Protein AF-A0A7V7VLA2-F1 (afdb_monomer_lite)

Structure (mmCIF, N/CA/C/O backbone):
data_AF-A0A7V7VLA2-F1
#
_entry.id   AF-A0A7V7VLA2-F1
#
loop_
_atom_site.group_PDB
_atom_site.id
_atom_site.type_symbol
_atom_site.label_atom_id
_atom_site.label_alt_id
_atom_site.label_comp_id
_atom_site.label_asym_id
_atom_site.label_entity_id
_atom_site.label_seq_id
_atom_site.pdbx_PDB_ins_code
_atom_site.Cartn_x
_atom_site.Cartn_y
_atom_site.Cartn_z
_atom_site.occupancy
_atom_site.B_iso_or_equiv
_atom_site.auth_seq_id
_atom_site.auth_comp_id
_atom_site.auth_asym_id
_atom_site.auth_atom_id
_atom_site.pdbx_PDB_model_num
ATOM 1 N N . MET A 1 1 ? -29.945 -2.868 53.223 1.00 50.88 1 MET A N 1
ATOM 2 C CA . MET A 1 1 ? -30.411 -4.060 52.477 1.00 50.88 1 MET A CA 1
ATOM 3 C C . MET A 1 1 ? -29.658 -4.091 51.156 1.00 50.88 1 MET A C 1
ATOM 5 O O . MET A 1 1 ? -29.698 -3.099 50.442 1.00 50.88 1 MET A O 1
ATOM 9 N N . ARG A 1 2 ? -28.885 -5.146 50.872 1.00 65.88 2 ARG A N 1
ATOM 10 C CA . ARG A 1 2 ? -28.186 -5.286 49.584 1.00 65.88 2 ARG A CA 1
ATOM 11 C C . ARG A 1 2 ? -29.240 -5.647 48.537 1.00 65.88 2 ARG A C 1
ATOM 13 O O . ARG A 1 2 ? -29.907 -6.663 48.687 1.00 65.88 2 ARG A O 1
ATOM 20 N N . SER A 1 3 ? -29.454 -4.773 47.559 1.00 83.06 3 SER A N 1
ATOM 21 C CA . SER A 1 3 ? -30.418 -5.005 46.482 1.00 83.06 3 SER A CA 1
ATOM 22 C C . SER A 1 3 ? -29.938 -6.192 45.632 1.00 83.06 3 SER A C 1
ATOM 24 O O . SER A 1 3 ? -28.829 -6.120 45.101 1.00 83.06 3 SER A O 1
ATOM 26 N N . PRO A 1 4 ? -30.719 -7.279 45.483 1.00 83.38 4 PRO A N 1
ATOM 27 C CA . PRO A 1 4 ? -30.321 -8.404 44.637 1.00 83.38 4 PRO A CA 1
ATOM 28 C C . PRO A 1 4 ? -30.157 -7.962 43.178 1.00 83.38 4 PRO A C 1
ATOM 30 O O . PRO A 1 4 ? -29.218 -8.388 42.514 1.00 83.38 4 PRO A O 1
ATOM 33 N N . ALA A 1 5 ? -30.989 -7.026 42.708 1.00 84.88 5 ALA A N 1
ATOM 34 C CA . ALA A 1 5 ? -30.853 -6.416 41.387 1.00 84.88 5 ALA A CA 1
ATOM 35 C C . ALA A 1 5 ? -29.515 -5.675 41.224 1.00 84.88 5 ALA A C 1
ATOM 37 O O . ALA A 1 5 ? -28.879 -5.775 40.181 1.00 84.88 5 ALA A O 1
ATOM 38 N N . PHE A 1 6 ? -29.048 -4.989 42.271 1.00 88.62 6 PHE A N 1
ATOM 39 C CA . PHE A 1 6 ? -27.737 -4.340 42.267 1.00 88.62 6 PHE A CA 1
ATOM 40 C C . PHE A 1 6 ? -26.600 -5.364 42.183 1.00 88.62 6 PHE A C 1
ATOM 42 O O . PHE A 1 6 ? -25.649 -5.163 41.437 1.00 88.62 6 PHE A O 1
ATOM 49 N N . THR A 1 7 ? -26.707 -6.489 42.896 1.00 90.25 7 THR A N 1
ATOM 50 C CA . THR A 1 7 ? -25.710 -7.569 42.828 1.00 90.25 7 THR A CA 1
ATOM 51 C C . THR A 1 7 ? -25.676 -8.241 41.453 1.00 90.25 7 THR A C 1
ATOM 53 O O . THR A 1 7 ? -24.589 -8.506 40.948 1.00 90.25 7 THR A O 1
ATOM 56 N N . PHE A 1 8 ? -26.835 -8.454 40.820 1.00 91.94 8 PHE A N 1
ATOM 57 C CA . PHE A 1 8 ? -26.918 -8.961 39.445 1.00 91.94 8 PHE A CA 1
ATOM 58 C C . PHE A 1 8 ? -26.344 -7.981 38.419 1.00 91.94 8 PHE A C 1
ATOM 60 O O . PHE A 1 8 ? -25.635 -8.388 37.504 1.00 91.94 8 PHE A O 1
ATOM 67 N N . LEU A 1 9 ? -26.610 -6.684 38.575 1.00 92.88 9 LEU A N 1
ATOM 68 C CA . LEU A 1 9 ? -26.029 -5.670 37.700 1.00 92.88 9 LEU A CA 1
ATOM 69 C C . LEU A 1 9 ? -24.499 -5.655 37.829 1.00 92.88 9 LEU A C 1
ATOM 71 O O . LEU A 1 9 ? -23.787 -5.618 36.829 1.00 92.88 9 LEU A O 1
ATOM 75 N N . LEU A 1 10 ? -23.992 -5.741 39.062 1.00 92.81 10 LEU A N 1
ATOM 76 C CA . LEU A 1 10 ? -22.558 -5.760 39.330 1.00 92.81 10 LEU A CA 1
ATOM 77 C C . LEU A 1 10 ? -21.879 -7.002 38.734 1.00 92.81 10 LEU A C 1
ATOM 79 O O . LEU A 1 10 ? -20.788 -6.890 38.178 1.00 92.81 10 LEU A O 1
ATOM 83 N N . SER A 1 11 ? -22.519 -8.175 38.819 1.00 92.62 11 SER A N 1
ATOM 84 C CA . SER A 1 11 ? -21.972 -9.408 38.244 1.00 92.62 11 SER A CA 1
ATOM 85 C C . SER A 1 11 ? -21.971 -9.387 36.716 1.00 92.62 11 SER A C 1
ATOM 87 O O . SER A 1 11 ? -21.003 -9.844 36.109 1.00 92.62 11 SER A O 1
ATOM 89 N N . LEU A 1 12 ? -23.001 -8.804 36.092 1.00 94.81 12 LEU A N 1
ATOM 90 C CA . LEU A 1 12 ? -23.051 -8.613 34.644 1.00 94.81 12 LEU A CA 1
ATOM 91 C C . LEU A 1 12 ? -21.908 -7.708 34.173 1.00 94.81 12 LEU A C 1
ATOM 93 O O . LEU A 1 12 ? -21.183 -8.063 33.247 1.00 94.81 12 LEU A O 1
ATOM 97 N N . VAL A 1 13 ? -21.720 -6.563 34.838 1.00 94.62 13 VAL A N 1
ATOM 98 C CA . VAL A 1 13 ? -20.630 -5.636 34.513 1.00 94.62 13 VAL A CA 1
ATOM 99 C C . VAL A 1 13 ? -19.286 -6.338 34.656 1.00 94.62 13 VAL A C 1
ATOM 101 O O . VAL A 1 13 ? -18.497 -6.283 33.721 1.00 94.62 13 VAL A O 1
ATOM 104 N N . ALA A 1 14 ? -19.058 -7.056 35.761 1.00 94.19 14 ALA A N 1
ATOM 105 C CA . ALA A 1 14 ? -17.813 -7.785 35.999 1.00 94.19 14 ALA A CA 1
ATOM 106 C C . ALA A 1 14 ? -17.518 -8.835 34.914 1.00 94.19 14 ALA A C 1
ATOM 108 O O . ALA A 1 14 ? -16.380 -8.949 34.465 1.00 94.19 14 ALA A O 1
ATOM 109 N N . LEU A 1 15 ? -18.535 -9.572 34.452 1.00 94.75 15 LEU A N 1
ATOM 110 C CA . LEU A 1 15 ? -18.383 -10.529 33.353 1.00 94.75 15 LEU A CA 1
ATOM 111 C C . LEU A 1 15 ? -17.964 -9.842 32.050 1.00 94.75 15 LEU A C 1
ATOM 113 O O . LEU A 1 15 ? -17.061 -10.327 31.368 1.00 94.75 15 LEU A O 1
ATOM 117 N N . VAL A 1 16 ? -18.579 -8.703 31.724 1.00 92.56 16 VAL A N 1
ATOM 118 C CA . VAL A 1 16 ? -18.241 -7.932 30.519 1.00 92.56 16 VAL A CA 1
ATOM 119 C C . VAL A 1 16 ? -16.811 -7.396 30.595 1.00 92.56 16 VAL A C 1
ATOM 121 O O . VAL A 1 16 ? -16.053 -7.559 29.639 1.00 92.56 16 VAL A O 1
ATOM 124 N N . THR A 1 17 ? -16.396 -6.811 31.725 1.00 89.56 17 THR A N 1
ATOM 125 C CA . THR A 1 17 ? -15.019 -6.314 31.882 1.00 89.56 17 THR A CA 1
ATOM 126 C C . THR A 1 17 ? -13.992 -7.437 31.851 1.00 89.56 17 THR A C 1
ATOM 128 O O . THR A 1 17 ? -12.954 -7.272 31.217 1.00 89.56 17 THR A O 1
ATOM 131 N N . CYS A 1 18 ? -14.266 -8.585 32.474 1.00 89.62 18 CYS A N 1
ATOM 132 C CA . CYS A 1 18 ? -13.374 -9.743 32.402 1.00 89.62 18 CYS A CA 1
ATOM 133 C C . CYS A 1 18 ? -13.255 -10.291 30.974 1.00 89.62 18 CYS A C 1
ATOM 135 O O . CYS A 1 18 ? -12.150 -10.619 30.548 1.00 89.62 18 CYS A O 1
ATOM 137 N N . GLY A 1 19 ? -14.358 -10.347 30.223 1.00 86.81 19 GLY A N 1
ATOM 138 C CA . GLY A 1 19 ? -14.346 -10.760 28.819 1.00 86.81 19 GLY A CA 1
ATOM 139 C C . GLY A 1 19 ? -13.510 -9.824 27.944 1.00 86.81 19 GLY A C 1
ATOM 140 O O . GLY A 1 19 ? -12.643 -10.282 27.204 1.00 86.81 19 GLY A O 1
ATOM 141 N N . LEU A 1 20 ? -13.706 -8.509 28.087 1.00 84.75 20 LEU A N 1
ATOM 142 C CA . LEU A 1 20 ? -12.926 -7.498 27.365 1.00 84.75 20 LEU A CA 1
ATOM 143 C C . LEU A 1 20 ? -11.440 -7.530 27.741 1.00 84.75 20 LEU A C 1
ATOM 145 O O . LEU A 1 20 ? -10.589 -7.422 26.862 1.00 84.75 20 LEU A O 1
ATOM 149 N N . ALA A 1 21 ? -11.117 -7.713 29.023 1.00 84.75 21 ALA A N 1
ATOM 150 C CA . ALA A 1 21 ? -9.737 -7.817 29.488 1.00 84.75 21 ALA A CA 1
ATOM 151 C C . ALA A 1 21 ? -9.047 -9.075 28.941 1.00 84.75 21 ALA A C 1
ATOM 153 O O . ALA A 1 21 ? -7.917 -8.995 28.466 1.00 84.75 21 ALA A O 1
ATOM 154 N N . GLY A 1 22 ? -9.735 -10.221 28.957 1.00 84.12 22 GLY A N 1
ATOM 155 C CA . GLY A 1 22 ? -9.227 -11.460 28.368 1.00 84.12 22 GLY A CA 1
ATOM 156 C C . GLY A 1 22 ? -8.961 -11.315 26.870 1.00 84.12 22 GLY A C 1
ATOM 157 O O . GLY A 1 22 ? -7.904 -11.720 26.392 1.00 84.12 22 GLY A O 1
ATOM 158 N N . TRP A 1 23 ? -9.872 -10.660 26.147 1.00 78.94 23 TRP A N 1
ATOM 159 C CA . TRP A 1 23 ? -9.699 -10.389 24.722 1.00 78.94 23 TRP A CA 1
ATOM 160 C C . TRP A 1 23 ? -8.505 -9.461 24.456 1.00 78.94 23 TRP A C 1
ATOM 162 O O . TRP A 1 23 ? -7.647 -9.768 23.625 1.00 78.94 23 TRP A O 1
ATOM 172 N N . TRP A 1 24 ? -8.383 -8.376 25.223 1.00 78.06 24 TRP A N 1
ATOM 173 C CA . TRP A 1 24 ? -7.258 -7.447 25.119 1.00 78.06 24 TRP A CA 1
ATOM 174 C C . TRP A 1 24 ? -5.903 -8.132 25.358 1.00 78.06 24 TRP A C 1
ATOM 176 O O . TRP A 1 24 ? -4.944 -7.842 24.650 1.00 78.06 24 TRP A O 1
ATOM 186 N N . LEU A 1 25 ? -5.832 -9.090 26.289 1.00 75.12 25 LEU A N 1
ATOM 187 C CA . LEU A 1 25 ? -4.630 -9.899 26.523 1.00 75.12 25 LEU A CA 1
ATOM 188 C C . LEU A 1 25 ? -4.299 -10.863 25.372 1.00 75.12 25 LEU A C 1
ATOM 190 O O . LEU A 1 25 ? -3.122 -11.130 25.147 1.00 75.12 25 LEU A O 1
ATOM 194 N N . SER A 1 26 ? -5.301 -11.399 24.668 1.00 74.38 26 SER A N 1
ATOM 195 C CA . SER A 1 26 ? -5.077 -12.366 23.582 1.00 74.38 26 SER A CA 1
ATOM 196 C C . SER A 1 26 ? -4.600 -11.728 22.276 1.00 74.38 26 SER A C 1
ATOM 198 O O . SER A 1 26 ? -3.647 -12.220 21.679 1.00 74.38 26 SER A O 1
ATOM 200 N N . ASP A 1 27 ? -5.222 -10.621 21.863 1.00 65.12 27 ASP A N 1
ATOM 201 C CA . ASP A 1 27 ? -4.962 -9.999 20.558 1.00 65.12 27 ASP A CA 1
ATOM 202 C C . ASP A 1 27 ? -4.158 -8.693 20.673 1.00 65.12 27 ASP A C 1
ATOM 204 O O . ASP A 1 27 ? -3.723 -8.141 19.664 1.00 65.12 27 ASP A O 1
ATOM 208 N N . GLY A 1 28 ? -3.972 -8.153 21.884 1.00 64.19 28 GLY A N 1
ATOM 209 C CA . GLY A 1 28 ? -3.307 -6.865 22.122 1.00 64.19 28 GLY A CA 1
ATOM 210 C C . GLY A 1 28 ? -4.110 -5.638 21.666 1.00 64.19 28 GLY A C 1
ATOM 211 O O . GLY A 1 28 ? -3.684 -4.505 21.886 1.00 64.19 28 GLY A O 1
ATOM 212 N N . GLN A 1 29 ? -5.272 -5.835 21.037 1.00 67.44 29 GLN A N 1
ATOM 213 C CA . GLN A 1 29 ? -6.120 -4.777 20.490 1.00 67.44 29 GLN A CA 1
ATOM 214 C C . GLN A 1 29 ? -7.591 -5.213 20.428 1.00 67.44 29 GLN A C 1
ATOM 216 O O . GLN A 1 29 ? -7.905 -6.348 20.090 1.00 67.44 29 GLN A O 1
ATOM 221 N N . LEU A 1 30 ? -8.514 -4.285 20.703 1.00 69.69 30 LEU A N 1
ATOM 222 C CA . LEU A 1 30 ? -9.968 -4.494 20.576 1.00 69.69 30 LEU A CA 1
ATOM 223 C C . LEU A 1 30 ? -10.471 -4.076 19.181 1.00 69.69 30 LEU A C 1
ATOM 225 O O . LEU A 1 30 ? -11.559 -3.516 19.031 1.00 69.69 30 LEU A O 1
ATOM 229 N N . SER A 1 31 ? -9.659 -4.311 18.149 1.00 64.56 31 SER A N 1
ATOM 230 C CA . SER A 1 31 ? -9.886 -3.790 16.798 1.00 64.56 31 SER A CA 1
ATOM 231 C C . SER A 1 31 ? -11.145 -4.346 16.125 1.00 64.56 31 SER A C 1
ATOM 233 O O . SER A 1 31 ? -11.717 -3.687 15.260 1.00 64.56 31 SER A O 1
ATOM 235 N N . ALA A 1 32 ? -11.643 -5.505 16.565 1.00 65.56 32 ALA A N 1
ATOM 236 C CA . ALA A 1 32 ? -12.925 -6.054 16.123 1.00 65.56 32 ALA A CA 1
ATOM 237 C 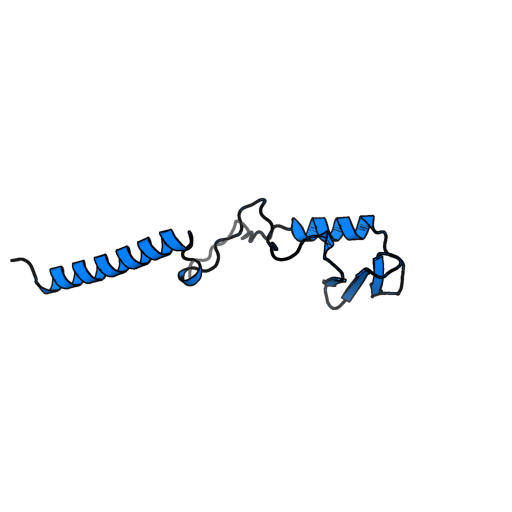C . ALA A 1 32 ? -14.148 -5.251 16.619 1.00 65.56 32 ALA A C 1
ATOM 239 O O . ALA A 1 32 ? -15.200 -5.304 15.988 1.00 65.56 32 ALA A O 1
ATOM 240 N N . LEU A 1 33 ? -14.021 -4.516 17.732 1.00 67.25 33 LEU A N 1
ATOM 241 C CA . LEU A 1 33 ? -15.110 -3.727 18.328 1.00 67.25 33 LEU A CA 1
ATOM 242 C C . LEU A 1 33 ? -14.997 -2.232 18.016 1.00 67.25 33 LEU A C 1
ATOM 244 O O . LEU A 1 33 ? -16.013 -1.579 17.796 1.00 67.25 33 LEU A O 1
ATOM 248 N N . PHE A 1 34 ? -13.777 -1.693 17.993 1.00 72.12 34 PHE A N 1
ATOM 249 C CA . PHE A 1 34 ? -13.530 -0.254 17.822 1.00 72.12 34 PHE A CA 1
ATOM 250 C C . PHE A 1 34 ? -12.927 0.114 16.461 1.00 72.12 34 PHE A C 1
ATOM 252 O O . PHE A 1 34 ? -12.667 1.287 16.204 1.00 72.12 34 PHE A O 1
ATOM 259 N N . GLY A 1 35 ? -12.720 -0.872 15.583 1.00 63.56 35 GLY A N 1
ATOM 260 C CA . GLY A 1 35 ? -12.001 -0.694 14.326 1.00 63.56 35 GLY A CA 1
ATOM 261 C C . GLY A 1 35 ? -10.486 -0.777 14.506 1.00 63.56 35 GLY A C 1
ATOM 262 O O . GLY A 1 35 ? -9.952 -0.762 15.617 1.00 63.56 35 GLY A O 1
ATOM 263 N N . THR A 1 36 ? -9.768 -0.915 13.393 1.00 66.25 36 THR A N 1
ATOM 264 C CA . THR A 1 36 ? -8.304 -0.971 13.402 1.00 66.25 36 THR A CA 1
ATOM 265 C C . THR A 1 36 ? -7.760 0.373 13.892 1.00 66.25 36 THR A C 1
ATOM 267 O O . THR A 1 36 ? -8.142 1.404 13.330 1.00 66.25 36 THR A O 1
ATOM 270 N N . PRO A 1 37 ? -6.907 0.403 14.934 1.00 66.75 37 PRO A N 1
ATOM 271 C CA . PRO A 1 37 ? -6.332 1.656 15.397 1.00 66.75 37 PRO A CA 1
ATOM 272 C C . PRO A 1 37 ? -5.543 2.318 14.256 1.00 66.75 37 PRO A C 1
ATOM 274 O O . PRO A 1 37 ? -4.983 1.607 13.413 1.00 66.75 37 PRO A O 1
ATOM 277 N N . PRO A 1 38 ? -5.480 3.661 14.216 1.00 65.38 38 PRO A N 1
ATOM 278 C CA . PRO A 1 38 ? -4.669 4.366 13.235 1.00 65.38 38 PRO A CA 1
ATOM 279 C C . PRO A 1 38 ? -3.234 3.840 13.265 1.00 65.38 38 PRO A C 1
ATOM 281 O O . PRO A 1 38 ? -2.634 3.734 14.337 1.00 65.38 38 PRO A O 1
ATOM 284 N N . THR A 1 39 ? -2.687 3.500 12.098 1.00 67.19 39 THR A N 1
ATOM 285 C CA . THR A 1 39 ? -1.296 3.057 11.981 1.00 67.19 39 THR A CA 1
ATOM 286 C C . THR A 1 39 ? -0.371 4.140 12.552 1.00 67.19 39 THR A C 1
ATOM 288 O O . THR A 1 39 ? -0.492 5.300 12.140 1.00 67.19 39 THR A O 1
ATOM 291 N N . PRO A 1 40 ? 0.525 3.807 13.504 1.00 65.50 40 PRO A N 1
ATOM 292 C CA . PRO A 1 40 ? 1.413 4.786 14.113 1.00 65.50 40 PRO A CA 1
ATOM 293 C C . PRO A 1 40 ? 2.253 5.534 13.069 1.00 65.50 40 PRO A C 1
ATOM 295 O O . PRO A 1 40 ? 2.648 4.952 12.053 1.00 65.50 40 PRO A O 1
ATOM 298 N N . PRO A 1 41 ? 2.573 6.820 13.302 1.00 59.38 41 PRO A N 1
ATOM 299 C CA . PRO A 1 41 ? 3.465 7.558 12.419 1.00 59.38 41 PRO A CA 1
ATOM 300 C C . PRO A 1 41 ? 4.820 6.849 12.288 1.00 59.38 41 PRO A C 1
ATOM 302 O O . PRO A 1 41 ? 5.514 6.646 13.281 1.00 59.38 41 PRO A O 1
ATOM 305 N N . GLY A 1 42 ? 5.197 6.497 11.056 1.00 62.31 42 GLY A N 1
ATOM 306 C CA . GLY A 1 42 ? 6.442 5.783 10.747 1.00 62.31 42 GLY A CA 1
ATOM 307 C C . GLY A 1 42 ? 6.262 4.298 10.419 1.00 62.31 42 GLY A C 1
ATOM 308 O O . GLY A 1 42 ? 7.165 3.710 9.823 1.00 62.31 42 GLY A O 1
ATOM 309 N N . ASP A 1 43 ? 5.098 3.717 10.718 1.00 66.50 43 ASP A N 1
ATOM 310 C CA . ASP A 1 43 ? 4.778 2.338 10.353 1.00 66.50 43 ASP A CA 1
ATOM 311 C C . ASP A 1 43 ? 4.180 2.243 8.942 1.00 66.50 43 ASP A C 1
ATOM 313 O O . ASP A 1 43 ? 3.528 3.159 8.435 1.00 66.50 43 ASP A O 1
ATOM 317 N N . ARG A 1 44 ? 4.415 1.107 8.276 1.00 65.75 44 ARG A N 1
ATOM 318 C CA . ARG A 1 44 ? 3.892 0.860 6.926 1.00 65.75 44 ARG A CA 1
ATOM 319 C C . ARG A 1 44 ? 2.397 0.568 6.981 1.00 65.75 44 ARG A C 1
ATOM 321 O O . ARG A 1 44 ? 1.979 -0.365 7.659 1.00 65.75 44 ARG A O 1
ATOM 328 N N . LEU A 1 45 ? 1.623 1.273 6.157 1.00 68.81 45 LEU A N 1
ATOM 329 C CA . LEU A 1 45 ? 0.195 0.992 5.955 1.00 68.81 45 LEU A CA 1
ATOM 330 C C . LEU A 1 45 ? -0.046 -0.387 5.323 1.00 68.81 45 LEU A C 1
ATOM 332 O O . LEU A 1 45 ? -1.039 -1.048 5.614 1.00 68.81 45 LEU A O 1
ATOM 336 N N . TYR A 1 46 ? 0.877 -0.834 4.469 1.00 68.69 46 TYR A N 1
ATOM 337 C CA . TYR A 1 46 ? 0.803 -2.127 3.797 1.00 68.69 46 TYR A CA 1
ATOM 338 C C . TYR A 1 46 ? 1.953 -3.024 4.257 1.00 68.69 46 TYR A C 1
ATOM 340 O O . TYR A 1 46 ? 3.109 -2.823 3.882 1.00 68.69 46 TYR A O 1
ATOM 348 N N . THR A 1 47 ? 1.629 -4.022 5.079 1.00 70.56 47 THR A N 1
ATOM 349 C CA . THR A 1 47 ? 2.589 -5.001 5.623 1.00 70.56 47 THR A CA 1
ATOM 350 C C . THR A 1 47 ? 2.531 -6.356 4.921 1.00 70.56 47 THR A C 1
ATOM 352 O O . THR A 1 47 ? 3.429 -7.175 5.093 1.00 70.56 47 THR A O 1
ATOM 355 N N . SER A 1 48 ? 1.502 -6.594 4.104 1.00 70.94 48 SER A N 1
ATOM 356 C CA . SER A 1 48 ? 1.226 -7.888 3.472 1.00 70.94 48 SER A CA 1
ATOM 357 C C . SER A 1 48 ? 2.111 -8.218 2.269 1.00 70.94 48 SER A C 1
ATOM 359 O O . SER A 1 48 ? 2.090 -9.357 1.808 1.00 70.94 48 SER A O 1
ATOM 361 N N . PHE A 1 49 ? 2.889 -7.263 1.750 1.00 73.19 49 PHE A N 1
ATOM 362 C CA . PHE A 1 49 ? 3.793 -7.505 0.626 1.00 73.19 49 PHE A CA 1
ATOM 363 C C . PHE A 1 49 ? 5.134 -6.790 0.797 1.00 73.19 49 PHE A C 1
ATOM 365 O O . PHE A 1 49 ? 5.207 -5.664 1.296 1.00 73.19 49 PHE A O 1
ATOM 372 N N . A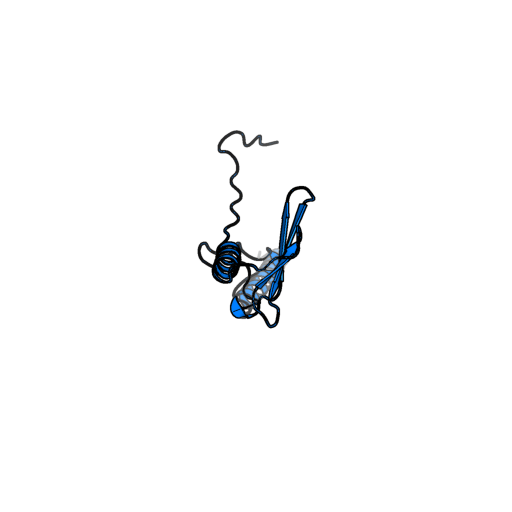LA A 1 50 ? 6.218 -7.438 0.357 1.00 79.31 50 ALA A N 1
ATOM 373 C CA . ALA A 1 50 ? 7.525 -6.804 0.320 1.00 79.31 50 ALA A CA 1
ATOM 374 C C . ALA A 1 50 ? 7.658 -5.932 -0.945 1.00 79.31 50 ALA A C 1
ATOM 376 O O . ALA A 1 50 ? 7.142 -6.291 -2.006 1.00 79.31 50 ALA A O 1
ATOM 377 N N . PRO A 1 51 ? 8.422 -4.823 -0.895 1.00 77.88 51 PRO A N 1
ATOM 378 C CA . PRO A 1 51 ? 8.684 -3.990 -2.074 1.00 77.88 51 PRO A CA 1
ATOM 379 C C . PRO A 1 51 ? 9.244 -4.781 -3.270 1.00 77.88 51 PRO A C 1
ATOM 381 O O . PRO A 1 51 ? 8.996 -4.439 -4.425 1.00 77.88 51 PRO A O 1
ATOM 384 N N . ALA A 1 52 ? 10.006 -5.845 -2.997 1.00 82.12 52 ALA A N 1
ATOM 385 C CA . ALA A 1 52 ? 10.608 -6.702 -4.015 1.00 82.12 52 ALA A CA 1
ATOM 386 C C . ALA A 1 52 ? 9.576 -7.521 -4.814 1.00 82.12 52 ALA A C 1
ATOM 388 O O . ALA A 1 52 ? 9.837 -7.854 -5.979 1.00 82.12 52 ALA A O 1
ATOM 389 N N . ASP A 1 53 ? 8.416 -7.788 -4.210 1.00 85.50 53 ASP A N 1
ATOM 390 C CA . ASP A 1 53 ? 7.357 -8.634 -4.763 1.00 85.50 53 ASP A CA 1
ATOM 391 C C . ASP A 1 53 ? 6.402 -7.860 -5.676 1.00 85.50 53 ASP A C 1
ATOM 393 O O . ASP A 1 53 ? 5.607 -8.461 -6.399 1.00 85.50 53 ASP A O 1
ATOM 397 N N . VAL A 1 54 ? 6.497 -6.526 -5.704 1.00 85.75 54 VAL A N 1
ATOM 398 C CA . VAL A 1 54 ? 5.651 -5.685 -6.554 1.00 85.75 54 VAL A CA 1
ATOM 399 C C . VAL A 1 54 ? 5.938 -5.973 -8.031 1.00 85.75 54 VAL A C 1
ATOM 401 O O . VAL A 1 54 ? 7.056 -5.797 -8.528 1.00 85.75 54 VAL A O 1
ATOM 404 N N . ARG A 1 55 ? 4.901 -6.417 -8.750 1.00 90.19 55 ARG A N 1
ATOM 405 C CA . ARG A 1 55 ? 4.951 -6.721 -10.193 1.00 90.19 55 ARG A CA 1
ATOM 406 C C . ARG A 1 55 ? 4.275 -5.677 -11.068 1.00 90.19 55 ARG A C 1
ATOM 408 O O . ARG A 1 55 ? 4.623 -5.576 -12.241 1.00 90.19 55 ARG A O 1
ATOM 415 N N . LYS A 1 56 ? 3.328 -4.924 -10.510 1.00 91.62 56 LYS A N 1
ATOM 416 C CA . LYS A 1 56 ? 2.530 -3.927 -11.218 1.00 91.62 56 LYS A CA 1
ATOM 417 C C . LYS A 1 56 ? 2.351 -2.695 -10.338 1.00 91.62 56 LYS A C 1
ATOM 419 O O . LYS A 1 56 ? 2.007 -2.826 -9.168 1.00 91.62 56 LYS A O 1
ATOM 424 N N . ILE A 1 57 ? 2.577 -1.522 -10.913 1.00 89.44 57 ILE A N 1
ATOM 425 C CA . ILE A 1 57 ? 2.264 -0.221 -10.325 1.00 89.44 57 ILE A CA 1
ATOM 426 C C . ILE A 1 57 ? 1.186 0.391 -11.210 1.00 89.44 57 ILE A C 1
ATOM 428 O O . ILE A 1 57 ? 1.380 0.514 -12.418 1.00 89.44 57 ILE A O 1
ATOM 432 N N . GLN A 1 58 ? 0.057 0.765 -10.619 1.00 91.25 58 GLN A N 1
ATOM 433 C CA . GLN A 1 58 ? -1.029 1.426 -11.327 1.00 91.25 58 GLN A CA 1
ATOM 434 C C . GLN A 1 58 ? -1.388 2.706 -10.584 1.00 91.25 58 GLN A C 1
ATOM 436 O O . GLN A 1 58 ? -1.738 2.670 -9.408 1.00 91.25 58 GLN A O 1
ATOM 441 N N . ILE A 1 59 ? -1.283 3.832 -11.278 1.00 88.19 59 ILE A N 1
ATOM 442 C CA . ILE A 1 59 ? -1.600 5.154 -10.746 1.00 88.19 59 ILE A CA 1
ATOM 443 C C . ILE A 1 59 ? -2.763 5.685 -11.569 1.00 88.19 59 ILE A C 1
ATOM 445 O O . ILE A 1 59 ? -2.660 5.774 -12.791 1.00 88.19 59 ILE A O 1
ATOM 449 N N . SER A 1 60 ? -3.870 6.025 -10.910 1.00 88.12 60 SER A N 1
ATOM 450 C CA . SER A 1 60 ? -5.039 6.607 -11.566 1.00 88.12 60 SER A CA 1
ATOM 451 C C . SER A 1 60 ? -5.345 7.974 -10.969 1.00 88.12 60 SER A C 1
ATOM 453 O O . SER A 1 60 ? -5.470 8.108 -9.754 1.00 88.12 60 SER A O 1
ATOM 455 N N . VAL A 1 61 ? -5.436 8.994 -11.822 1.00 87.75 61 VAL A N 1
ATOM 456 C CA . VAL A 1 61 ? -5.732 10.377 -11.434 1.00 87.75 61 VAL A CA 1
ATOM 457 C C . VAL A 1 61 ? -6.683 10.973 -12.464 1.00 87.75 61 VAL A C 1
ATOM 459 O O . VAL A 1 61 ? -6.360 11.010 -13.649 1.00 87.75 61 VAL A O 1
ATOM 462 N N . GLN A 1 62 ? -7.851 11.454 -12.021 1.00 88.25 62 GLN A N 1
ATOM 463 C CA . GLN A 1 62 ? -8.831 12.157 -12.869 1.00 88.25 62 GLN A CA 1
ATOM 464 C C . GLN A 1 62 ? -9.139 11.423 -14.195 1.00 88.25 62 GLN A C 1
ATOM 466 O O . GLN A 1 62 ? -9.146 12.018 -15.270 1.00 88.25 62 GLN A O 1
ATOM 471 N N . GLY A 1 63 ? -9.337 10.101 -14.130 1.00 84.38 63 GLY A N 1
ATOM 472 C CA . GLY A 1 63 ? -9.650 9.268 -15.298 1.00 84.38 63 GLY A CA 1
ATOM 473 C C . GLY A 1 63 ? -8.464 8.944 -16.216 1.00 84.38 63 GLY A C 1
ATOM 474 O O . GLY A 1 63 ? -8.640 8.216 -17.190 1.00 84.38 63 GLY A O 1
ATOM 475 N N . LYS A 1 64 ? -7.253 9.430 -15.917 1.00 87.94 64 LYS A N 1
ATOM 476 C CA . LYS A 1 64 ? -6.014 9.014 -16.587 1.00 87.94 64 LYS A CA 1
ATOM 477 C C . LYS A 1 64 ? -5.337 7.923 -15.774 1.00 87.94 64 LYS A C 1
ATOM 479 O O . LYS A 1 64 ? -5.258 8.025 -14.551 1.00 87.94 64 LYS A O 1
ATOM 484 N N . THR A 1 65 ? -4.811 6.916 -16.461 1.00 90.69 65 THR A N 1
ATOM 485 C CA . THR A 1 65 ? -4.122 5.789 -15.830 1.00 90.69 65 THR A CA 1
ATOM 486 C C . THR A 1 65 ? -2.711 5.668 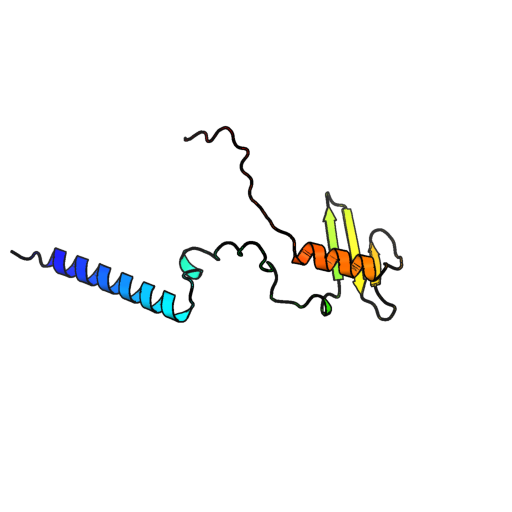-16.386 1.00 90.69 65 THR A C 1
ATOM 488 O O . THR A 1 65 ? -2.504 5.708 -17.597 1.00 90.69 65 THR A O 1
ATOM 491 N N . ALA A 1 66 ? -1.747 5.533 -15.482 1.00 90.88 66 ALA A N 1
ATOM 492 C CA . ALA A 1 66 ? -0.393 5.107 -15.787 1.00 90.88 66 ALA A CA 1
ATOM 493 C C . ALA A 1 66 ? -0.192 3.707 -15.208 1.00 90.88 66 ALA A C 1
ATOM 495 O O . ALA A 1 66 ? -0.530 3.452 -14.049 1.00 90.88 66 ALA A O 1
ATOM 496 N N . GLU A 1 67 ? 0.349 2.806 -16.018 1.00 93.50 67 GLU A N 1
ATOM 497 C CA . GLU A 1 67 ? 0.583 1.422 -15.627 1.00 93.50 67 GLU A CA 1
ATOM 498 C C . GLU A 1 67 ? 2.022 1.031 -15.936 1.00 93.50 67 GLU A C 1
ATOM 500 O O . GLU A 1 67 ? 2.513 1.241 -17.046 1.00 93.50 67 GLU A O 1
ATOM 505 N N . PHE A 1 68 ? 2.680 0.432 -14.945 1.00 92.69 68 PHE A N 1
ATOM 506 C CA . PHE A 1 68 ? 4.046 -0.056 -15.039 1.00 92.69 68 PHE A CA 1
ATOM 507 C C . PHE A 1 68 ? 4.113 -1.511 -14.592 1.00 92.69 68 PHE A C 1
ATOM 509 O O . PHE A 1 68 ? 3.634 -1.856 -13.512 1.00 92.69 68 PHE A O 1
ATOM 516 N N . VAL A 1 69 ? 4.733 -2.367 -15.398 1.00 92.88 69 VAL A N 1
ATOM 517 C CA . VAL A 1 69 ? 4.821 -3.812 -15.174 1.00 92.88 69 VAL A CA 1
ATOM 518 C C . VAL A 1 69 ? 6.283 -4.253 -15.169 1.00 92.88 69 VAL A C 1
ATOM 520 O O . VAL A 1 69 ? 7.086 -3.841 -16.008 1.00 92.88 69 VAL A O 1
ATOM 523 N N . LYS A 1 70 ? 6.639 -5.116 -14.218 1.00 91.19 70 LYS A N 1
ATOM 524 C CA . LYS A 1 70 ? 7.966 -5.730 -14.109 1.00 91.19 70 LYS A CA 1
ATOM 525 C C . LYS A 1 70 ? 8.024 -6.994 -14.972 1.00 91.19 70 LYS A C 1
ATOM 527 O O . LYS A 1 70 ? 7.626 -8.070 -14.525 1.00 91.19 70 LYS A O 1
ATOM 532 N N . ALA A 1 71 ? 8.521 -6.855 -16.199 1.00 86.75 71 ALA A N 1
ATOM 533 C CA . ALA A 1 71 ? 8.721 -7.947 -17.151 1.00 86.75 71 ALA A CA 1
ATOM 534 C C . ALA A 1 71 ? 10.145 -8.537 -17.062 1.00 86.75 71 ALA A C 1
ATOM 536 O O . ALA A 1 71 ? 10.987 -8.065 -16.295 1.00 86.75 71 ALA A O 1
ATOM 537 N N . SER A 1 72 ? 10.438 -9.565 -17.866 1.00 81.25 72 SER A N 1
ATOM 538 C CA . SER A 1 72 ? 11.756 -10.224 -17.921 1.00 81.25 72 SER A CA 1
ATOM 539 C C . SER A 1 72 ? 12.910 -9.269 -18.268 1.00 81.25 72 SER A C 1
ATOM 541 O O . SER A 1 72 ? 14.023 -9.465 -17.793 1.00 81.25 72 SER A O 1
ATOM 543 N N . GLY A 1 73 ? 12.642 -8.208 -19.039 1.00 81.56 73 GLY A N 1
ATOM 544 C CA . GLY A 1 73 ? 13.613 -7.167 -19.410 1.00 81.56 73 GLY A CA 1
ATOM 545 C C . GLY A 1 73 ? 13.718 -5.982 -18.438 1.00 81.56 73 GLY A C 1
ATOM 546 O O . GLY A 1 73 ? 14.396 -5.003 -18.746 1.00 81.56 73 GLY A O 1
ATOM 547 N N . GLY A 1 74 ? 13.038 -6.037 -17.288 1.00 88.00 74 GLY A N 1
ATOM 548 C CA . GLY A 1 74 ? 12.950 -4.937 -16.325 1.00 88.00 74 GLY A CA 1
ATOM 549 C C . GLY A 1 74 ? 11.582 -4.255 -16.316 1.00 88.00 74 GLY A C 1
ATOM 550 O O . GLY A 1 74 ? 10.586 -4.811 -16.782 1.00 88.00 74 GLY A O 1
ATOM 551 N N . TRP A 1 75 ? 11.525 -3.058 -15.735 1.00 93.44 75 TRP A N 1
ATOM 552 C CA . TRP A 1 75 ? 10.291 -2.282 -15.643 1.00 93.44 75 TRP A CA 1
ATOM 553 C C . TRP A 1 75 ? 9.913 -1.675 -16.996 1.00 93.44 75 TRP A C 1
ATOM 555 O O . TRP A 1 75 ? 10.754 -1.110 -17.697 1.00 93.44 75 TRP A O 1
ATOM 565 N N . GLN A 1 76 ? 8.639 -1.789 -17.353 1.00 93.50 76 GLN A N 1
ATOM 566 C CA . GLN A 1 76 ? 8.070 -1.246 -18.583 1.00 93.50 76 GLN A CA 1
ATOM 567 C C . GLN A 1 76 ? 6.790 -0.485 -18.253 1.00 93.50 76 GLN A C 1
ATOM 569 O O . GLN A 1 76 ? 6.003 -0.948 -17.432 1.00 93.50 76 GLN A O 1
ATOM 574 N N . ALA A 1 77 ? 6.579 0.661 -18.887 1.00 91.94 77 ALA A N 1
ATOM 575 C CA . ALA A 1 77 ? 5.289 1.327 -18.934 1.00 91.94 77 ALA A CA 1
ATOM 576 C C . ALA A 1 77 ? 4.412 0.631 -19.984 1.00 91.94 77 ALA A C 1
ATOM 578 O O . ALA A 1 77 ? 4.856 0.404 -21.109 1.00 91.94 77 ALA A O 1
ATOM 579 N N . SER A 1 78 ? 3.184 0.272 -19.618 1.00 90.69 78 SER A N 1
ATOM 580 C CA . SER A 1 78 ? 2.153 -0.210 -20.549 1.00 90.69 78 SER A CA 1
ATOM 581 C C . SER A 1 78 ? 1.110 0.864 -20.861 1.00 90.69 78 SER A C 1
ATOM 583 O O . SER A 1 78 ? 0.468 0.804 -21.907 1.00 90.69 78 SER A O 1
ATOM 585 N N . GLN A 1 79 ? 0.968 1.866 -19.988 1.00 90.06 79 GLN A N 1
ATOM 586 C CA . GLN A 1 79 ? 0.150 3.059 -20.201 1.00 90.06 79 GLN A CA 1
ATOM 587 C C . GLN A 1 79 ? 0.848 4.296 -19.614 1.00 90.06 79 GLN A C 1
ATOM 589 O O . GLN A 1 79 ? 1.479 4.178 -18.560 1.00 90.06 79 GLN A O 1
ATOM 594 N N . PRO A 1 80 ? 0.705 5.489 -20.223 1.00 82.12 80 PRO A N 1
ATOM 595 C CA . PRO A 1 80 ? -0.146 5.801 -21.383 1.00 82.12 80 PRO A CA 1
ATOM 596 C C . PRO A 1 80 ? 0.406 5.352 -22.749 1.00 82.12 80 PRO A C 1
ATOM 598 O O . PRO A 1 80 ? -0.367 5.221 -23.692 1.00 82.12 80 PRO A O 1
ATOM 601 N N . TRP A 1 81 ? 1.704 5.077 -22.865 1.00 83.94 81 TRP A N 1
ATOM 602 C CA . TRP A 1 81 ? 2.319 4.470 -24.050 1.00 83.94 81 TRP A CA 1
ATOM 603 C C . TRP A 1 81 ? 3.344 3.418 -23.626 1.00 83.94 81 TRP A C 1
ATOM 605 O O . TRP A 1 81 ? 3.793 3.401 -22.478 1.00 83.94 81 TRP A O 1
ATOM 615 N N . GLN A 1 82 ? 3.682 2.521 -24.550 1.00 90.19 82 GLN A N 1
ATOM 616 C CA . GLN A 1 82 ? 4.562 1.393 -24.280 1.00 90.19 82 GLN A CA 1
ATOM 617 C C . GLN A 1 82 ? 6.028 1.841 -24.313 1.00 90.19 82 GLN A C 1
ATOM 619 O O . GLN A 1 82 ? 6.536 2.205 -25.371 1.00 90.19 82 GLN A O 1
ATOM 624 N N . ASP A 1 83 ? 6.695 1.844 -23.157 1.00 89.62 83 ASP A N 1
ATOM 625 C CA . ASP A 1 83 ? 8.074 2.336 -23.017 1.00 89.62 83 ASP A CA 1
ATOM 626 C C . ASP A 1 83 ? 8.838 1.594 -21.910 1.00 89.62 83 ASP A C 1
ATOM 628 O O . ASP A 1 83 ? 8.254 0.928 -21.053 1.00 89.62 83 ASP A O 1
ATOM 632 N N . ARG A 1 84 ? 10.166 1.708 -21.896 1.00 90.06 84 ARG A N 1
ATOM 633 C CA . ARG A 1 84 ? 11.004 1.225 -20.802 1.00 90.06 84 ARG A CA 1
ATOM 634 C C . ARG A 1 84 ? 10.961 2.216 -19.644 1.00 90.06 84 ARG A C 1
ATOM 636 O O . ARG A 1 84 ? 11.277 3.390 -19.790 1.00 90.06 84 ARG A O 1
ATOM 643 N N . MET A 1 85 ? 10.663 1.712 -18.455 1.00 90.06 85 MET A N 1
ATOM 644 C CA . MET A 1 85 ? 10.720 2.503 -17.232 1.00 90.06 85 MET A CA 1
ATOM 645 C C . MET A 1 85 ? 12.099 2.364 -16.580 1.00 90.06 85 MET A C 1
ATOM 647 O O . MET A 1 85 ? 12.651 1.263 -16.494 1.00 90.06 85 MET A O 1
ATOM 651 N N . ASP A 1 86 ? 12.641 3.473 -16.073 1.00 90.00 86 ASP A N 1
ATOM 652 C CA . ASP A 1 86 ? 13.830 3.440 -15.222 1.00 90.00 86 ASP A CA 1
ATOM 653 C C . ASP A 1 86 ? 13.529 2.631 -13.940 1.00 90.00 86 ASP A C 1
ATOM 655 O O . ASP A 1 86 ? 12.639 3.004 -13.166 1.00 90.00 86 ASP A O 1
ATOM 659 N N . PRO A 1 87 ? 14.270 1.542 -13.660 1.00 88.62 87 PRO A N 1
ATOM 660 C CA . PRO A 1 87 ? 14.105 0.778 -12.430 1.00 88.62 87 PRO A CA 1
ATOM 661 C C . PRO A 1 87 ? 14.245 1.616 -11.153 1.00 88.62 87 PRO A C 1
ATOM 663 O O . PRO A 1 87 ? 13.602 1.299 -10.153 1.00 88.62 87 PRO A O 1
ATOM 666 N N . ARG A 1 88 ? 15.053 2.685 -11.167 1.00 89.25 88 ARG A N 1
ATOM 667 C CA . ARG A 1 88 ? 15.216 3.590 -10.018 1.00 89.25 88 ARG A CA 1
ATOM 668 C C . ARG A 1 88 ? 13.948 4.390 -9.757 1.00 89.25 88 ARG A C 1
ATOM 670 O O . ARG A 1 88 ? 13.555 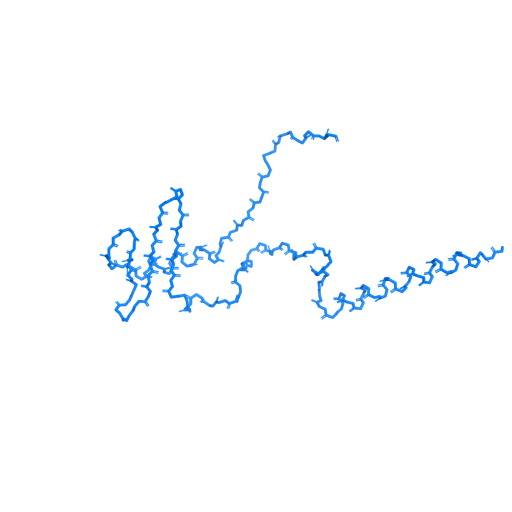4.536 -8.603 1.00 89.25 88 ARG A O 1
ATOM 677 N N . ALA A 1 89 ? 13.276 4.837 -10.817 1.00 89.94 89 ALA A N 1
ATOM 678 C CA . ALA A 1 89 ? 11.980 5.491 -10.703 1.00 89.94 89 ALA A CA 1
ATOM 679 C C . ALA A 1 89 ? 10.927 4.527 -10.136 1.00 89.94 89 ALA A C 1
ATOM 681 O O . ALA A 1 89 ? 10.172 4.908 -9.247 1.00 89.94 89 ALA A O 1
ATOM 682 N N . ALA A 1 90 ? 10.921 3.260 -10.569 1.00 89.94 90 ALA A N 1
ATOM 683 C CA . ALA A 1 90 ? 9.996 2.253 -10.041 1.00 89.94 90 ALA A CA 1
ATOM 684 C C . ALA A 1 90 ? 10.197 2.011 -8.538 1.00 89.94 90 ALA A C 1
ATOM 686 O O . ALA A 1 90 ? 9.236 2.023 -7.772 1.00 89.94 90 ALA A O 1
ATOM 687 N N . VAL A 1 91 ? 11.452 1.851 -8.105 1.00 89.12 91 VAL A N 1
ATOM 688 C CA . VAL A 1 91 ? 11.798 1.721 -6.681 1.00 89.12 91 VAL A CA 1
ATOM 689 C C . VAL A 1 91 ? 11.399 2.975 -5.904 1.00 89.12 91 VAL A C 1
ATOM 691 O O . VAL A 1 91 ? 10.854 2.853 -4.811 1.00 89.12 91 VAL A O 1
ATOM 694 N N . GLY A 1 92 ? 11.617 4.164 -6.472 1.00 88.00 92 GLY A N 1
ATOM 695 C CA . GLY A 1 92 ? 11.210 5.433 -5.873 1.00 88.00 92 GLY A CA 1
ATOM 696 C C . GLY A 1 92 ? 9.700 5.527 -5.657 1.00 88.00 92 GLY A C 1
ATOM 697 O O . GLY A 1 92 ? 9.269 5.852 -4.556 1.00 88.00 92 GLY A O 1
ATOM 698 N N . ILE A 1 93 ? 8.895 5.174 -6.664 1.00 88.12 93 ILE A N 1
ATOM 699 C CA . ILE A 1 93 ? 7.428 5.174 -6.556 1.00 88.12 93 ILE A CA 1
ATOM 700 C C . ILE A 1 93 ? 6.965 4.157 -5.509 1.00 88.12 93 ILE A C 1
ATOM 702 O O . ILE A 1 93 ? 6.176 4.508 -4.635 1.00 88.12 93 ILE A O 1
ATOM 706 N N . ILE A 1 94 ? 7.482 2.924 -5.541 1.00 87.50 94 ILE A N 1
ATOM 707 C CA . ILE A 1 94 ? 7.135 1.896 -4.547 1.00 87.50 94 ILE A CA 1
ATOM 708 C C . ILE A 1 94 ? 7.499 2.381 -3.139 1.00 87.50 94 ILE A C 1
ATOM 710 O O . ILE A 1 94 ? 6.661 2.344 -2.241 1.00 87.50 94 ILE A O 1
ATOM 714 N N . GLY A 1 95 ? 8.716 2.891 -2.948 1.00 85.75 95 GLY A N 1
ATOM 715 C CA . GLY A 1 95 ? 9.176 3.417 -1.664 1.00 85.75 95 GLY A CA 1
ATOM 716 C C . GLY A 1 95 ? 8.313 4.573 -1.159 1.00 85.75 95 GLY A C 1
ATOM 717 O O . GLY A 1 95 ? 7.898 4.559 -0.004 1.00 85.75 95 GLY A O 1
ATOM 718 N N . PHE A 1 96 ? 7.980 5.523 -2.036 1.00 83.06 96 PHE A N 1
ATOM 719 C CA . PHE A 1 96 ? 7.086 6.636 -1.721 1.00 83.06 96 PHE A CA 1
ATOM 720 C C . PHE A 1 96 ? 5.700 6.143 -1.292 1.00 83.06 96 PHE A C 1
ATOM 722 O O . PHE A 1 96 ? 5.206 6.550 -0.248 1.00 83.06 96 PHE A O 1
ATOM 729 N N . THR A 1 97 ? 5.092 5.222 -2.047 1.00 80.00 97 THR A N 1
ATOM 730 C CA . THR A 1 97 ? 3.760 4.687 -1.712 1.00 80.00 97 THR A CA 1
ATOM 731 C C . THR A 1 97 ? 3.742 3.910 -0.398 1.00 80.00 97 THR A C 1
ATOM 733 O O . THR A 1 97 ? 2.781 4.018 0.357 1.00 80.00 97 THR A O 1
ATOM 736 N N . LEU A 1 98 ? 4.808 3.168 -0.086 1.00 76.75 98 LEU A N 1
ATOM 737 C CA . LEU A 1 98 ? 4.927 2.429 1.172 1.00 76.75 98 LEU A CA 1
ATOM 738 C C . LEU A 1 98 ? 5.174 3.334 2.384 1.00 76.75 98 LEU A C 1
ATOM 740 O O . LEU A 1 98 ? 4.839 2.944 3.499 1.00 76.75 98 LEU A O 1
ATOM 744 N N . GLY A 1 99 ? 5.771 4.508 2.172 1.00 71.00 99 GLY A N 1
ATOM 745 C CA . GLY A 1 99 ? 5.997 5.527 3.199 1.00 71.00 99 GLY A CA 1
ATOM 746 C C . GLY A 1 99 ? 4.917 6.610 3.252 1.00 71.00 99 GLY A C 1
ATOM 747 O O . GLY A 1 99 ? 5.070 7.577 3.994 1.00 71.00 99 GLY A O 1
ATOM 748 N N . MET A 1 100 ? 3.855 6.494 2.450 1.00 73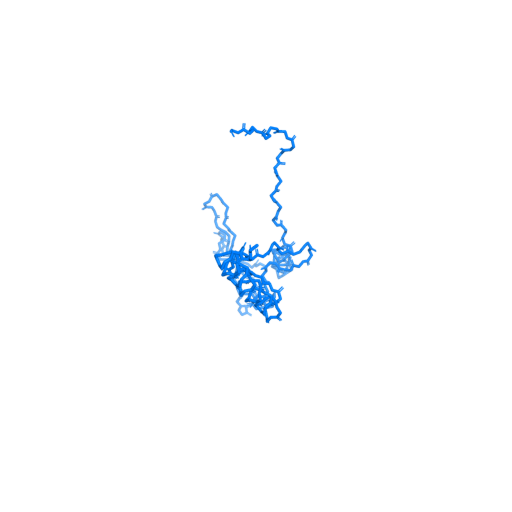.62 100 MET A N 1
ATOM 749 C CA . MET A 1 100 ? 2.805 7.503 2.382 1.00 73.62 100 MET A CA 1
ATOM 750 C C . MET A 1 100 ? 2.028 7.552 3.700 1.00 73.62 100 MET A C 1
ATOM 752 O O . MET A 1 100 ? 1.533 6.534 4.182 1.00 73.62 100 MET A O 1
ATOM 756 N N . ARG A 1 101 ? 1.898 8.758 4.260 1.00 65.25 101 ARG A N 1
ATOM 757 C CA . ARG A 1 101 ? 1.089 9.047 5.448 1.00 65.25 101 ARG A CA 1
ATOM 758 C C . ARG A 1 101 ? -0.218 9.697 4.997 1.00 65.25 101 ARG A C 1
ATOM 760 O O . ARG A 1 101 ? -0.184 10.687 4.272 1.00 65.25 101 ARG A O 1
ATOM 767 N N . VAL A 1 102 ? -1.355 9.146 5.416 1.00 64.75 102 VAL A N 1
ATOM 768 C CA . VAL A 1 102 ? -2.660 9.803 5.253 1.00 64.75 102 VAL A CA 1
ATOM 769 C C . VAL A 1 102 ? -2.952 10.545 6.551 1.00 64.75 102 VAL A C 1
ATOM 771 O O . VAL A 1 102 ? -3.082 9.925 7.603 1.00 64.75 102 VAL A O 1
ATOM 774 N N . GLU A 1 103 ? -2.997 11.871 6.486 1.00 59.00 103 GLU A N 1
ATOM 775 C CA . GLU A 1 103 ? -3.393 12.730 7.603 1.00 59.00 103 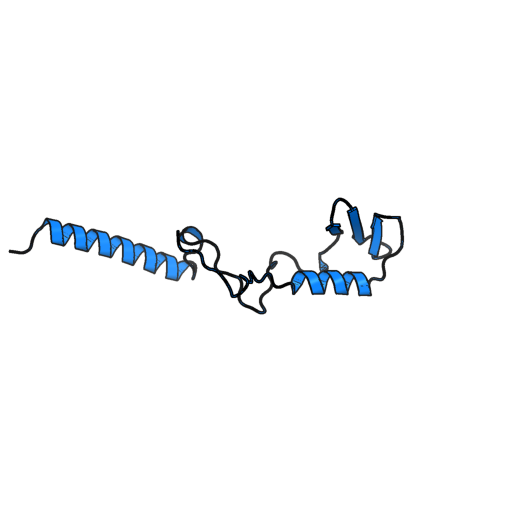GLU A CA 1
ATOM 776 C C . GLU A 1 103 ? -4.732 13.369 7.262 1.00 59.00 103 GLU A C 1
ATOM 778 O O . GLU A 1 103 ? -4.855 14.005 6.215 1.00 59.00 103 GLU A O 1
ATOM 783 N N . ASP A 1 104 ? -5.721 13.201 8.137 1.00 55.69 104 ASP A N 1
ATOM 784 C CA . ASP A 1 104 ? -6.946 13.991 8.072 1.00 55.69 104 ASP A CA 1
ATOM 785 C C . ASP A 1 104 ? -6.684 15.322 8.784 1.00 55.69 104 ASP A C 1
ATOM 787 O O . ASP A 1 104 ? -6.603 15.396 10.012 1.00 55.69 104 ASP A O 1
ATOM 791 N N . LEU A 1 105 ? -6.431 16.362 7.994 1.00 59.84 105 LEU A N 1
ATOM 792 C CA . LEU A 1 105 ? -6.221 17.718 8.482 1.00 59.84 105 LEU A CA 1
ATOM 793 C C . LEU A 1 105 ? -7.539 18.474 8.330 1.00 59.84 105 LEU A C 1
ATOM 795 O O . LEU A 1 105 ? -7.825 19.030 7.270 1.00 59.84 105 LEU A O 1
ATOM 799 N N . ALA A 1 106 ? -8.329 18.526 9.403 1.00 60.91 106 ALA A N 1
ATOM 800 C CA . ALA A 1 106 ? -9.410 19.497 9.490 1.00 60.91 106 ALA A CA 1
ATOM 801 C C . ALA A 1 106 ? -8.788 20.908 9.450 1.00 60.91 106 ALA A C 1
ATOM 803 O O . ALA A 1 106 ? -7.883 21.186 10.247 1.00 60.91 106 ALA A O 1
ATOM 804 N N . PRO A 1 107 ? -9.224 21.808 8.546 1.00 60.84 107 PRO A N 1
ATOM 805 C CA . PRO A 1 107 ? -8.779 23.190 8.583 1.00 60.84 107 PRO A CA 1
ATOM 806 C C . PRO A 1 107 ? -9.123 23.760 9.957 1.00 60.84 107 PRO A C 1
ATOM 808 O O . PRO A 1 107 ? -10.258 23.648 10.420 1.00 60.84 107 PRO A O 1
ATOM 811 N N . THR A 1 108 ? -8.142 24.344 10.635 1.00 60.50 108 THR A N 1
ATOM 812 C CA . THR A 1 108 ? -8.358 24.987 11.928 1.00 60.50 108 THR A CA 1
ATOM 813 C C . THR A 1 108 ? -9.246 26.216 11.725 1.00 60.50 108 THR A C 1
ATOM 815 O O . THR A 1 108 ? -8.759 27.306 11.443 1.00 60.50 108 THR A O 1
ATOM 818 N N . GLY A 1 109 ? -10.560 26.032 11.824 1.00 57.44 109 GLY A N 1
ATOM 819 C CA . GLY A 1 109 ? -11.551 27.093 11.702 1.00 57.44 109 GLY A CA 1
ATOM 820 C C . GLY A 1 109 ? -12.917 26.524 11.343 1.00 57.44 109 GLY A C 1
ATOM 821 O O . GLY A 1 109 ? -13.094 26.027 10.243 1.00 57.44 109 GLY A O 1
ATOM 822 N N . GLU A 1 110 ? -13.867 26.646 12.271 1.00 50.62 110 GLU A N 1
ATOM 823 C CA . GLU A 1 110 ? -15.290 26.292 12.128 1.00 50.62 110 GLU A CA 1
ATOM 824 C C . GLU A 1 110 ? -15.653 24.813 12.345 1.00 50.62 110 GLU A C 1
ATOM 826 O O . GLU A 1 110 ? -16.191 24.122 11.485 1.00 50.62 110 GLU A O 1
ATOM 831 N N . MET A 1 111 ? -15.488 24.353 13.591 1.00 50.78 111 MET A N 1
ATOM 832 C CA . MET A 1 111 ? -16.407 23.345 14.128 1.00 50.78 111 MET A CA 1
ATOM 833 C C . MET A 1 111 ? -17.765 24.019 14.368 1.00 50.78 111 MET A C 1
ATOM 835 O O . MET A 1 111 ? -17.972 24.649 15.405 1.00 50.78 111 MET A O 1
ATOM 839 N N . HIS A 1 112 ? -18.684 23.923 13.406 1.00 48.09 112 HIS A N 1
ATOM 840 C CA . HIS A 1 112 ? -20.090 24.231 13.656 1.00 48.09 112 HIS A CA 1
ATOM 841 C C . HIS A 1 112 ? -20.691 23.040 14.410 1.00 48.09 112 HIS A C 1
ATOM 843 O O . HIS A 1 112 ? -20.977 21.996 13.825 1.00 48.09 112 HIS A O 1
ATOM 849 N N . LEU A 1 113 ? -20.791 23.167 15.733 1.00 48.91 113 LEU A N 1
ATOM 850 C CA . LEU A 1 113 ? -21.554 22.236 16.557 1.00 48.91 113 LEU A CA 1
ATOM 851 C C . LEU A 1 113 ? -23.033 22.431 16.203 1.00 48.91 113 LEU A C 1
ATOM 853 O O . LEU A 1 113 ? -23.583 23.505 16.449 1.00 48.91 113 LEU A O 1
ATOM 857 N N . ALA A 1 114 ? -23.620 21.419 15.566 1.00 48.75 114 ALA A N 1
ATOM 858 C CA . ALA A 1 114 ? -25.062 21.299 15.372 1.00 48.75 114 ALA A CA 1
ATOM 859 C C . ALA A 1 114 ? -25.740 20.790 16.651 1.00 48.75 114 ALA A C 1
ATOM 861 O O . ALA A 1 114 ? -25.105 19.979 17.368 1.00 48.75 114 ALA A O 1
#

Sequence (114 aa):
MRSPAFTFLLSLVALVTCGLAGWWLSDGQLSALFGTPPTPPGDRLYTSFAPADVRKIQISVQGKTAEFVKASGGWQASQPWQDRMDPRAAVGIIGFTLGMRVEDLAPTGEMHLA

Secondary structure (DSSP, 8-state):
---HHHHHHHHHHHHHHHHHHHHHHHHSS-HHHH-PPPPPTTS-S--SS-GGG--EEEEEETTEEEEEEEETTEEEEEESS-EEPPHHHHHHHHHHHHT--------SS-----

Radius of gyration: 25.05 Å; chains: 1; bounding box: 46×40×77 Å

pLDDT: mean 78.82, std 13.05, range [48.09, 94.81]

Foldseek 3Di:
DPPVVNVVVVVVVVVVVVVVVVVCVPPVDPCVVVNDPPDDQPAFPDPPDDLVPDAKDWDDDPNAIWIWGQDPVGIWTVPPHTGHDDNVVSSVVSVCNRNDDDDDDDPPDDPPDD